Protein AF-A0A534THP2-F1 (afdb_monomer)

Solvent-accessible surface area (backbone atoms only — not comparable to full-atom values): 10476 Å² total; per-residue (Å²): 78,66,30,94,86,78,62,50,80,41,67,80,85,47,61,45,33,94,85,79,65,47,68,60,55,82,72,73,79,77,77,79,66,79,84,70,84,55,88,95,55,82,75,79,84,72,72,61,96,80,60,84,75,86,79,77,82,64,84,97,62,85,79,84,73,73,80,83,82,77,80,67,84,78,77,75,87,74,57,61,46,32,92,85,78,64,48,75,31,86,53,67,46,26,90,86,79,70,47,66,59,72,70,81,71,74,73,78,80,69,82,68,74,81,79,67,100,57,67,69,41,69,39,92,87,78,63,48,80,33,63,73,48,67,37,38,88,86,80,61,53,57,57,76,79,77,85,128

Structure (mmCIF, N/CA/C/O backbone):
data_AF-A0A534THP2-F1
#
_entry.id   AF-A0A534THP2-F1
#
loop_
_atom_site.group_PDB
_atom_site.id
_atom_site.type_symbol
_atom_site.label_atom_id
_atom_site.label_alt_id
_atom_site.label_comp_id
_atom_site.label_asym_id
_atom_site.label_entity_id
_atom_site.label_seq_id
_atom_site.pdbx_PDB_ins_code
_atom_site.Cartn_x
_atom_site.Cartn_y
_atom_site.Cartn_z
_atom_site.occupancy
_atom_site.B_iso_or_equiv
_atom_site.auth_seq_id
_atom_site.auth_comp_id
_atom_site.auth_asym_id
_atom_site.auth_atom_id
_atom_site.pdbx_PDB_model_num
ATOM 1 N N . MET A 1 1 ? 19.663 6.529 -25.091 1.00 88.56 1 MET A N 1
ATOM 2 C CA . MET A 1 1 ? 18.355 6.438 -24.398 1.00 88.56 1 MET A CA 1
ATOM 3 C C . MET A 1 1 ? 18.277 7.363 -23.183 1.00 88.56 1 MET A C 1
ATOM 5 O O . MET A 1 1 ? 19.291 7.623 -22.553 1.00 88.56 1 MET A O 1
ATOM 9 N N . HIS A 1 2 ? 17.088 7.862 -22.829 1.00 91.56 2 HIS A N 1
ATOM 10 C CA . HIS A 1 2 ? 16.902 8.703 -21.635 1.00 91.56 2 HIS A CA 1
ATOM 11 C C . HIS A 1 2 ? 16.507 7.857 -20.420 1.00 91.56 2 HIS A C 1
ATOM 13 O O . HIS A 1 2 ? 15.656 6.974 -20.529 1.00 91.56 2 HIS A O 1
ATOM 19 N N . CYS A 1 3 ? 17.110 8.133 -19.262 1.00 91.19 3 CYS A N 1
ATOM 20 C CA . CYS A 1 3 ? 16.757 7.466 -18.014 1.00 91.19 3 CYS A CA 1
ATOM 21 C C . CYS A 1 3 ? 15.338 7.867 -17.572 1.00 91.19 3 CYS A C 1
ATOM 23 O O . CYS A 1 3 ? 15.090 9.055 -17.383 1.00 91.19 3 CYS A O 1
ATOM 25 N N . PRO A 1 4 ? 14.417 6.924 -17.308 1.00 85.81 4 PRO A N 1
ATOM 26 C CA . PRO A 1 4 ? 13.060 7.256 -16.864 1.00 85.81 4 PRO A CA 1
ATOM 27 C C . PRO A 1 4 ? 12.990 7.764 -15.412 1.00 85.81 4 PRO A C 1
ATOM 29 O O . PRO A 1 4 ? 11.913 8.131 -14.952 1.00 85.81 4 PRO A O 1
ATOM 32 N N . ILE A 1 5 ? 14.108 7.742 -14.671 1.00 90.44 5 ILE A N 1
ATOM 33 C CA . ILE A 1 5 ? 14.174 8.174 -13.266 1.00 90.44 5 ILE A CA 1
ATOM 34 C C . ILE A 1 5 ? 14.692 9.610 -13.149 1.00 90.44 5 ILE A C 1
ATOM 36 O O . ILE A 1 5 ? 14.063 10.429 -12.489 1.00 90.44 5 ILE A O 1
ATOM 40 N N . CYS A 1 6 ? 15.845 9.908 -13.754 1.00 94.44 6 CYS A N 1
ATOM 41 C CA . CYS A 1 6 ? 16.519 11.207 -13.629 1.00 94.44 6 CYS A CA 1
ATOM 42 C C . CYS A 1 6 ? 16.727 11.933 -14.964 1.00 94.44 6 CYS A C 1
ATOM 44 O O . CYS A 1 6 ? 17.455 12.920 -15.008 1.00 94.44 6 CYS A O 1
ATOM 46 N N . GLU A 1 7 ? 16.141 11.421 -16.050 1.00 93.38 7 GLU A N 1
ATOM 47 C CA . GLU A 1 7 ? 16.135 12.020 -17.396 1.00 93.38 7 GLU A CA 1
ATOM 48 C C . GLU A 1 7 ? 17.508 12.189 -18.060 1.00 93.38 7 GLU A C 1
ATOM 50 O O . GLU A 1 7 ? 17.612 12.727 -19.156 1.00 93.38 7 GLU A O 1
ATOM 55 N N . THR A 1 8 ? 18.576 11.674 -17.455 1.00 95.94 8 THR A N 1
ATOM 56 C CA . THR A 1 8 ? 19.913 11.718 -18.047 1.00 95.94 8 THR A CA 1
ATOM 57 C C . THR A 1 8 ? 19.963 10.918 -19.349 1.00 95.94 8 THR A C 1
ATOM 59 O O . THR A 1 8 ? 19.455 9.794 -19.423 1.00 95.94 8 THR A O 1
ATOM 62 N N . GLU A 1 9 ? 20.614 11.473 -20.367 1.00 96.12 9 GLU A N 1
ATOM 63 C CA . GLU A 1 9 ? 20.911 10.771 -21.610 1.00 96.12 9 GLU A CA 1
ATOM 64 C C . GLU A 1 9 ? 22.055 9.771 -21.383 1.00 96.12 9 GLU A C 1
ATOM 66 O O . GLU A 1 9 ? 23.130 10.122 -20.901 1.00 96.12 9 GLU A O 1
ATOM 71 N N . ASN A 1 10 ? 21.798 8.501 -21.680 1.00 91.56 10 ASN A N 1
ATOM 72 C CA . ASN A 1 10 ? 22.738 7.397 -21.522 1.00 91.56 10 ASN A CA 1
ATOM 73 C C . ASN A 1 10 ? 22.923 6.674 -22.871 1.00 91.56 10 ASN A C 1
ATOM 75 O O . ASN A 1 10 ? 21.971 6.605 -23.655 1.00 91.56 10 ASN A O 1
ATOM 79 N N . PRO A 1 11 ? 24.111 6.108 -23.145 1.00 92.38 11 PRO A N 1
ATOM 80 C CA . PRO A 1 11 ? 24.320 5.119 -24.203 1.00 92.38 11 PRO A CA 1
ATOM 81 C C . PRO A 1 11 ? 23.273 3.994 -24.183 1.00 92.38 11 PRO A C 1
ATOM 83 O O . PRO A 1 11 ? 22.821 3.584 -23.115 1.00 92.38 11 PRO A O 1
ATOM 86 N N . ASP A 1 12 ? 22.876 3.499 -25.357 1.00 84.69 12 ASP A N 1
ATOM 87 C CA . ASP A 1 12 ? 21.808 2.490 -25.481 1.00 84.69 12 ASP A CA 1
ATOM 88 C C . ASP A 1 12 ? 22.218 1.088 -24.981 1.00 84.69 12 ASP A C 1
ATOM 90 O O . ASP A 1 12 ? 21.366 0.249 -24.687 1.00 84.69 12 ASP A O 1
ATOM 94 N N . ASP A 1 13 ? 23.521 0.835 -24.863 1.00 85.06 13 ASP A N 1
ATOM 95 C CA . ASP A 1 13 ? 24.130 -0.420 -24.418 1.00 85.06 13 ASP A CA 1
ATOM 96 C C . ASP A 1 13 ? 24.321 -0.515 -22.896 1.00 85.06 13 ASP A C 1
ATOM 98 O O . ASP A 1 13 ? 24.642 -1.589 -22.381 1.00 85.06 13 ASP A O 1
ATOM 102 N N . LEU A 1 14 ? 24.095 0.575 -22.157 1.00 84.25 14 LEU A N 1
ATOM 103 C CA . LEU A 1 14 ? 24.228 0.570 -20.704 1.00 84.25 14 LEU A CA 1
ATOM 104 C C . LEU A 1 14 ? 22.995 -0.056 -20.031 1.00 84.25 14 LEU A C 1
ATOM 106 O O . LEU A 1 14 ? 21.869 0.400 -20.249 1.00 84.25 14 LEU A O 1
ATOM 110 N N . PRO A 1 15 ? 23.178 -1.065 -19.156 1.00 88.25 15 PRO A N 1
ATOM 111 C CA . PRO A 1 15 ? 22.074 -1.649 -18.399 1.00 88.25 15 PRO A CA 1
ATOM 112 C C . PRO A 1 15 ? 21.550 -0.702 -17.307 1.00 88.25 15 PRO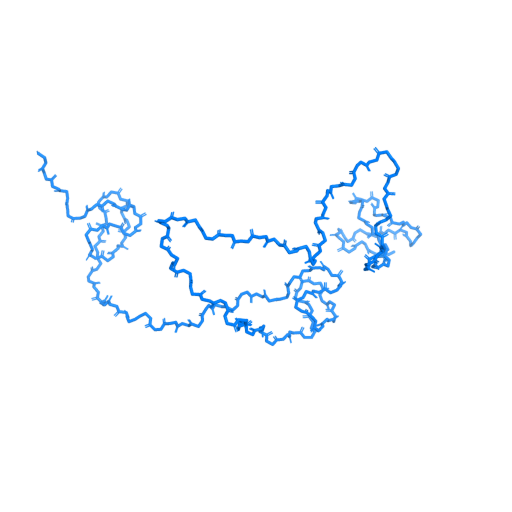 A C 1
ATOM 114 O O . PRO A 1 15 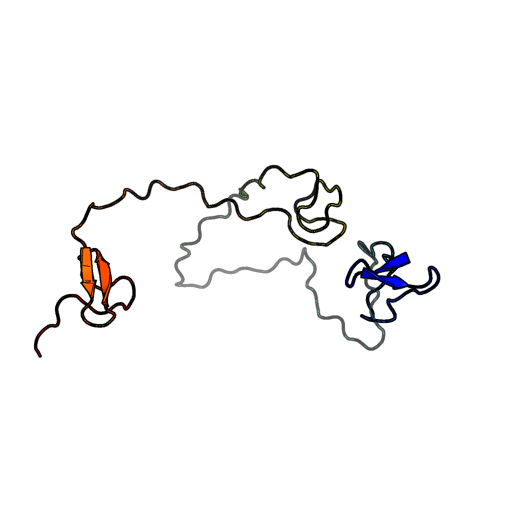? 20.382 -0.789 -16.924 1.00 88.25 15 PRO A O 1
ATOM 117 N N . GLU A 1 16 ? 22.388 0.223 -16.834 1.00 93.38 16 GLU A N 1
ATOM 118 C CA . GLU A 1 16 ? 22.128 1.112 -15.700 1.00 93.38 16 GLU A CA 1
ATOM 119 C C . GLU A 1 16 ? 22.526 2.556 -16.019 1.00 93.38 16 GLU A C 1
ATOM 121 O O . GLU A 1 16 ? 23.454 2.818 -16.785 1.00 93.38 16 GLU A O 1
ATOM 126 N N . CYS A 1 17 ? 21.828 3.512 -15.411 1.00 94.25 17 CYS A N 1
ATOM 127 C CA . CYS A 1 17 ? 22.111 4.926 -15.577 1.00 94.25 17 CYS A CA 1
ATOM 128 C C . CYS A 1 17 ? 23.420 5.305 -14.883 1.00 94.25 17 CYS A C 1
ATOM 130 O O . CYS A 1 17 ? 23.553 5.128 -13.673 1.00 94.25 17 CYS A O 1
ATOM 132 N N . ALA A 1 18 ? 24.331 5.944 -15.616 1.00 92.88 18 ALA A N 1
ATOM 133 C CA . ALA A 1 18 ? 25.619 6.386 -15.082 1.00 92.88 18 ALA A CA 1
ATOM 134 C C . ALA A 1 18 ? 25.500 7.446 -13.967 1.00 92.88 18 ALA A C 1
ATOM 136 O O . ALA A 1 18 ? 26.442 7.648 -13.205 1.00 92.88 18 ALA A O 1
ATOM 137 N N . THR A 1 19 ? 24.358 8.134 -13.867 1.00 94.88 19 THR A N 1
ATOM 138 C CA . THR A 1 19 ? 24.135 9.196 -12.878 1.00 94.88 19 THR A CA 1
ATOM 139 C C . THR A 1 19 ? 23.396 8.707 -11.638 1.00 94.88 19 THR A C 1
ATOM 141 O O . THR A 1 19 ? 23.835 8.991 -10.528 1.00 94.88 19 THR A O 1
ATOM 144 N N . CYS A 1 20 ? 22.281 7.988 -11.792 1.00 94.06 20 CYS A N 1
ATOM 145 C CA . CYS A 1 20 ? 21.451 7.584 -10.650 1.00 94.06 20 CYS A CA 1
ATOM 146 C C . CYS A 1 20 ? 21.485 6.079 -10.342 1.00 94.06 20 CYS A C 1
ATOM 148 O O . CYS A 1 20 ? 20.824 5.651 -9.400 1.00 94.06 20 CYS A O 1
ATOM 150 N N . GLY A 1 21 ? 22.182 5.268 -11.149 1.00 91.69 21 GLY A N 1
ATOM 151 C CA . GLY A 1 21 ? 22.234 3.807 -11.005 1.00 91.69 21 GLY A CA 1
ATOM 152 C C . GLY A 1 21 ? 20.925 3.079 -11.335 1.00 91.69 21 GLY A C 1
ATOM 153 O O . GLY A 1 21 ? 20.787 1.893 -11.065 1.00 91.69 21 GLY A O 1
ATOM 154 N N . GLY A 1 22 ? 19.926 3.773 -11.888 1.00 88.44 22 GLY A N 1
ATOM 155 C CA . GLY A 1 22 ? 18.640 3.170 -12.242 1.00 88.44 22 GLY A CA 1
ATOM 156 C C . GLY A 1 22 ? 18.744 2.288 -13.483 1.00 88.44 22 GLY A C 1
ATOM 157 O O . GLY A 1 22 ? 19.352 2.708 -14.464 1.00 88.44 22 GLY A O 1
ATOM 158 N N . MET A 1 23 ? 18.121 1.107 -13.480 1.00 88.75 23 MET A N 1
ATOM 159 C CA . MET A 1 23 ? 18.101 0.241 -14.665 1.00 88.75 23 MET A CA 1
ATOM 160 C C . MET A 1 23 ? 17.391 0.926 -15.839 1.00 88.75 23 MET A C 1
ATOM 162 O O . MET A 1 23 ? 16.255 1.385 -15.711 1.00 88.75 23 MET A O 1
ATOM 166 N N . LEU A 1 24 ? 18.078 1.004 -16.978 1.00 85.75 24 LEU A N 1
ATOM 167 C CA . LEU A 1 24 ? 17.596 1.663 -18.197 1.00 85.75 24 LEU A CA 1
ATOM 168 C C . LEU A 1 24 ? 16.763 0.716 -19.063 1.00 85.75 24 LEU A C 1
ATOM 170 O O . LEU A 1 24 ? 15.830 1.144 -19.742 1.00 85.75 24 LEU A O 1
ATOM 174 N N . HIS A 1 25 ? 17.062 -0.580 -18.976 1.00 76.31 25 HIS A N 1
ATOM 175 C CA . HIS A 1 25 ? 16.277 -1.645 -19.579 1.00 76.31 25 HIS A CA 1
ATOM 176 C C . HIS A 1 25 ? 15.397 -2.271 -18.505 1.00 76.31 25 HIS A C 1
ATOM 178 O O . HIS A 1 25 ? 15.892 -2.778 -17.496 1.00 76.31 25 HIS A O 1
ATOM 184 N N . ALA A 1 26 ? 14.080 -2.238 -18.712 1.00 60.22 26 ALA A N 1
ATOM 185 C CA . ALA A 1 26 ? 13.160 -3.008 -17.893 1.00 60.22 26 ALA A CA 1
ATOM 186 C C . ALA A 1 26 ? 13.514 -4.488 -18.077 1.00 60.22 26 ALA A C 1
ATOM 188 O O . ALA A 1 26 ? 13.168 -5.092 -19.093 1.00 60.22 26 ALA A O 1
ATOM 189 N N . ALA A 1 27 ? 14.240 -5.064 -17.116 1.00 53.62 27 ALA A N 1
ATOM 190 C CA . ALA A 1 27 ? 14.377 -6.504 -17.021 1.00 53.62 27 ALA A CA 1
ATOM 191 C C . ALA A 1 27 ? 12.956 -7.066 -17.053 1.00 53.62 27 ALA A C 1
ATOM 193 O O . ALA A 1 27 ? 12.143 -6.730 -16.188 1.00 53.62 27 ALA A O 1
ATOM 194 N N . ALA A 1 28 ? 12.657 -7.823 -18.112 1.00 49.28 28 ALA A N 1
ATOM 195 C CA . ALA A 1 28 ? 11.366 -8.445 -18.336 1.00 49.28 28 ALA A CA 1
ATOM 196 C C . ALA A 1 28 ? 10.821 -8.965 -17.005 1.00 49.28 28 ALA A C 1
ATOM 198 O O . ALA A 1 28 ? 11.523 -9.680 -16.284 1.00 49.28 28 ALA A O 1
ATOM 199 N N . SER A 1 29 ? 9.606 -8.528 -16.671 1.00 45.81 29 SER A N 1
ATOM 200 C CA . SER A 1 29 ? 8.911 -8.837 -15.430 1.00 45.81 29 SER A CA 1
ATOM 201 C C . SER A 1 29 ? 9.179 -10.276 -14.999 1.00 45.81 29 SER A C 1
ATOM 203 O O . SER A 1 29 ? 8.692 -11.219 -15.620 1.00 45.81 29 SER A O 1
ATOM 205 N N . ARG A 1 30 ? 9.912 -10.457 -13.895 1.00 50.94 30 ARG A N 1
ATOM 206 C CA . ARG A 1 30 ? 9.930 -11.722 -13.151 1.00 50.94 30 ARG A CA 1
ATOM 207 C C . ARG A 1 30 ? 8.601 -11.879 -12.413 1.00 50.94 30 ARG A C 1
ATOM 209 O O . ARG A 1 30 ? 8.550 -11.921 -11.189 1.00 50.94 30 ARG A O 1
ATOM 216 N N . ALA A 1 31 ? 7.503 -11.934 -13.158 1.00 44.09 31 ALA A N 1
ATOM 217 C CA . ALA A 1 31 ? 6.248 -12.428 -12.631 1.00 44.09 31 ALA A CA 1
ATOM 218 C C . ALA A 1 31 ? 6.393 -13.948 -12.479 1.00 44.09 31 ALA A C 1
ATOM 220 O O . ALA A 1 31 ? 6.488 -14.673 -13.465 1.00 44.09 31 ALA A O 1
ATOM 221 N N . GLY A 1 32 ? 6.465 -14.415 -11.232 1.00 52.91 32 GLY A N 1
ATOM 222 C CA . GLY A 1 32 ? 6.315 -15.832 -10.903 1.00 52.91 32 GLY A CA 1
ATOM 223 C C . GLY A 1 32 ? 7.518 -16.728 -11.185 1.00 52.91 32 GLY A C 1
ATOM 224 O O . GLY A 1 32 ? 7.326 -17.926 -11.373 1.00 52.91 32 GLY A O 1
ATOM 225 N N . GLN A 1 33 ? 8.750 -16.205 -11.199 1.00 53.38 33 GLN A N 1
ATOM 226 C CA . GLN A 1 33 ? 9.899 -17.107 -11.240 1.00 53.38 33 GLN A CA 1
ATOM 227 C C . GLN A 1 33 ? 9.895 -17.945 -9.946 1.00 53.38 33 GLN A C 1
ATOM 229 O O . GLN A 1 33 ? 9.909 -17.350 -8.863 1.00 53.38 33 GLN A O 1
ATOM 234 N N . PRO A 1 34 ? 9.819 -19.288 -10.025 1.00 56.31 34 PRO A N 1
ATOM 235 C CA . PRO A 1 34 ? 9.796 -20.126 -8.837 1.00 56.31 34 PRO A CA 1
ATOM 236 C C . PRO A 1 34 ? 11.058 -19.834 -8.029 1.00 56.31 34 PRO A C 1
ATOM 238 O O . PRO A 1 34 ? 12.172 -19.923 -8.550 1.00 56.31 34 PRO A O 1
ATOM 241 N N . VAL A 1 35 ? 10.873 -19.417 -6.776 1.00 67.56 35 VAL A N 1
ATOM 242 C CA . VAL A 1 35 ? 11.982 -19.169 -5.856 1.00 67.56 35 VAL A CA 1
ATOM 243 C C . VAL A 1 35 ? 12.599 -20.527 -5.556 1.00 67.56 35 VAL A C 1
ATOM 245 O O . VAL A 1 35 ? 12.034 -21.330 -4.817 1.00 67.56 35 VAL A O 1
ATOM 248 N N . THR A 1 36 ? 13.727 -20.819 -6.191 1.00 71.38 36 THR A N 1
ATOM 249 C CA . THR A 1 36 ? 14.492 -22.026 -5.897 1.00 71.38 36 THR A CA 1
ATOM 250 C C . THR A 1 36 ? 15.125 -21.869 -4.517 1.00 71.38 36 THR A C 1
ATOM 252 O O . THR A 1 36 ? 15.719 -20.816 -4.261 1.00 71.38 36 THR A O 1
ATOM 255 N N . PRO A 1 37 ? 15.028 -22.876 -3.633 1.00 73.69 37 PRO A N 1
ATOM 256 C CA . PRO A 1 37 ? 15.721 -22.853 -2.351 1.00 73.69 37 PRO A CA 1
ATOM 257 C C . PRO A 1 37 ? 17.215 -22.571 -2.544 1.00 73.69 37 PRO A C 1
ATOM 259 O O . PRO A 1 37 ? 17.845 -23.136 -3.438 1.00 73.69 37 PRO A O 1
ATOM 262 N N . ILE A 1 38 ? 17.767 -21.677 -1.725 1.00 79.56 38 ILE A N 1
ATOM 263 C CA . ILE A 1 38 ? 19.199 -21.367 -1.726 1.00 79.56 38 ILE A CA 1
ATOM 264 C C . ILE A 1 38 ? 19.892 -22.395 -0.831 1.00 79.56 38 ILE A C 1
ATOM 266 O O . ILE A 1 38 ? 19.500 -22.582 0.320 1.00 79.56 38 ILE A O 1
ATOM 270 N N . GLU A 1 39 ? 20.920 -23.062 -1.350 1.00 81.00 39 GLU A N 1
ATOM 271 C CA . GLU A 1 39 ? 21.685 -24.045 -0.583 1.00 81.00 39 GLU A CA 1
ATOM 272 C C . GLU A 1 39 ? 22.379 -23.386 0.622 1.00 81.00 39 GLU A C 1
ATOM 274 O O . GLU A 1 39 ? 23.028 -22.349 0.494 1.00 81.00 39 GLU A O 1
ATOM 279 N N . GLY A 1 40 ? 22.203 -23.972 1.811 1.00 82.06 40 GLY A N 1
ATOM 280 C CA . GLY A 1 40 ? 22.718 -23.436 3.076 1.00 82.06 40 GLY A CA 1
ATOM 281 C C . GLY A 1 40 ? 21.827 -22.390 3.757 1.00 82.06 40 GLY A C 1
ATOM 282 O O . GLY A 1 40 ? 22.136 -21.993 4.878 1.00 82.06 40 GLY A O 1
ATOM 283 N N . LEU A 1 41 ? 20.719 -21.975 3.130 1.00 81.31 41 LEU 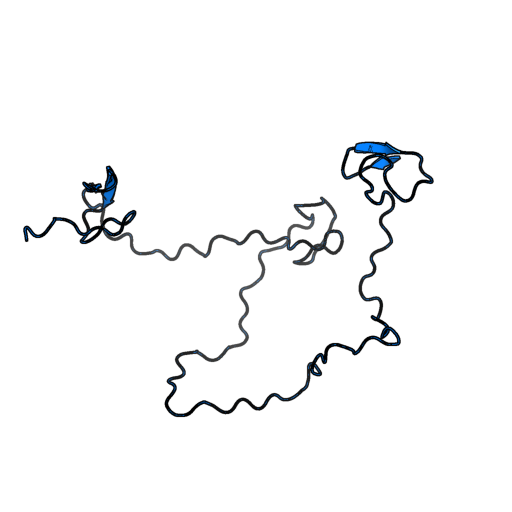A N 1
ATOM 284 C CA . LEU A 1 41 ? 19.722 -21.107 3.753 1.00 81.31 41 LEU A CA 1
ATOM 285 C C . LEU A 1 41 ? 18.519 -21.942 4.198 1.00 81.31 41 LEU A C 1
ATOM 287 O O . LEU A 1 41 ? 17.866 -22.596 3.382 1.00 81.31 41 LEU A O 1
ATOM 291 N N . GLU A 1 42 ? 18.214 -21.925 5.493 1.00 74.50 42 GLU A N 1
ATOM 292 C CA . GLU A 1 42 ? 16.997 -22.553 5.997 1.00 74.50 42 GLU A CA 1
ATOM 293 C C . GLU A 1 42 ? 15.766 -21.815 5.436 1.00 74.50 42 GLU A C 1
ATOM 295 O O . GLU A 1 42 ? 15.661 -20.590 5.563 1.00 74.50 42 GLU A O 1
ATOM 300 N N . PRO A 1 43 ? 14.833 -22.513 4.766 1.00 69.56 43 PRO A N 1
ATOM 301 C CA . PRO A 1 43 ? 13.610 -21.879 4.310 1.00 69.56 43 PRO A CA 1
ATOM 302 C C . PRO A 1 43 ? 12.814 -21.434 5.537 1.00 69.5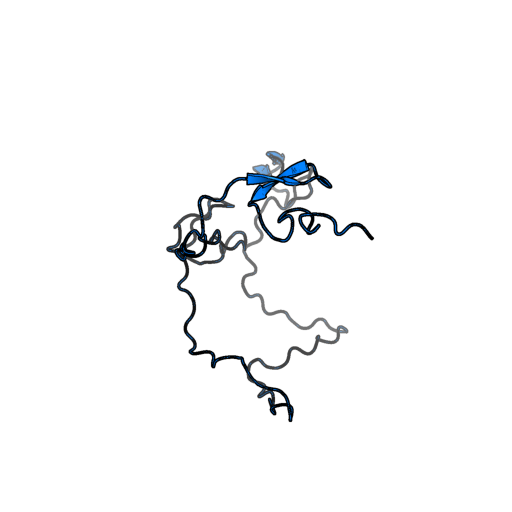6 43 PRO A C 1
ATOM 304 O O . PRO A 1 43 ? 12.523 -22.241 6.421 1.00 69.56 43 PRO A O 1
ATOM 307 N N . THR A 1 44 ? 12.428 -20.156 5.591 1.00 70.44 44 THR A N 1
ATOM 308 C CA . THR A 1 44 ? 11.425 -19.708 6.561 1.00 70.44 44 THR A CA 1
ATOM 309 C C . THR A 1 44 ? 10.196 -20.582 6.349 1.00 70.44 44 THR A C 1
ATOM 311 O O . THR A 1 44 ? 9.677 -20.629 5.233 1.00 70.44 44 THR A O 1
ATOM 314 N N . ALA A 1 45 ? 9.784 -21.328 7.375 1.00 63.66 45 ALA A N 1
ATOM 315 C CA . ALA A 1 45 ? 8.690 -22.283 7.272 1.00 63.66 45 ALA A CA 1
ATOM 316 C C . ALA A 1 45 ? 7.383 -21.543 6.947 1.00 63.66 45 ALA A C 1
ATOM 318 O O . ALA A 1 45 ? 6.651 -21.108 7.833 1.00 63.66 45 ALA A O 1
ATOM 319 N N . LEU A 1 46 ? 7.103 -21.366 5.659 1.00 64.06 46 LEU A N 1
ATOM 320 C CA . LEU A 1 46 ? 5.781 -21.011 5.184 1.00 64.06 46 LEU A CA 1
ATOM 321 C C . LEU A 1 46 ? 4.928 -22.256 5.388 1.00 64.06 46 LEU A C 1
ATOM 323 O O . LEU A 1 46 ? 5.185 -23.299 4.784 1.00 64.06 46 LEU A O 1
ATOM 327 N N . ALA A 1 47 ? 3.949 -22.158 6.284 1.00 69.50 47 ALA A N 1
ATOM 328 C CA . ALA A 1 47 ? 2.944 -23.196 6.404 1.00 69.50 47 ALA A CA 1
ATOM 329 C C . ALA A 1 47 ? 2.288 -23.417 5.024 1.00 69.50 47 ALA A C 1
ATOM 331 O O . ALA A 1 47 ? 2.065 -22.439 4.298 1.00 69.50 47 ALA A O 1
ATOM 332 N N . PRO A 1 48 ? 1.978 -24.672 4.652 1.00 71.81 48 PRO A N 1
ATOM 333 C CA . PRO A 1 48 ? 1.147 -24.953 3.489 1.00 71.81 48 PRO A CA 1
ATOM 334 C C . PRO A 1 48 ? -0.130 -24.113 3.553 1.00 71.81 48 PRO A C 1
ATOM 336 O O . PRO A 1 48 ? -0.718 -23.963 4.625 1.00 71.81 48 PRO A O 1
ATOM 339 N N . ALA A 1 49 ? -0.565 -23.562 2.420 1.00 67.81 49 ALA A N 1
ATOM 340 C CA . ALA A 1 49 ? -1.770 -22.730 2.372 1.00 67.81 49 ALA A CA 1
ATOM 341 C C . ALA A 1 49 ? -3.036 -23.497 2.808 1.00 67.81 49 ALA A C 1
ATOM 343 O O . ALA A 1 49 ? -4.012 -22.894 3.243 1.00 67.81 49 ALA A O 1
ATOM 344 N N . ASP A 1 50 ? -3.003 -24.822 2.692 1.00 73.94 50 ASP A N 1
ATOM 345 C CA . ASP A 1 50 ? -4.041 -25.783 3.048 1.00 73.94 50 ASP A CA 1
ATOM 346 C C . ASP A 1 50 ? -3.829 -26.435 4.425 1.00 73.94 50 ASP A C 1
ATOM 348 O O . ASP A 1 50 ? -4.571 -27.346 4.797 1.00 73.94 50 ASP A O 1
ATOM 352 N N . LEU A 1 51 ? -2.843 -25.981 5.208 1.00 78.50 51 LEU A N 1
ATOM 353 C CA . LEU A 1 51 ? -2.651 -26.485 6.562 1.00 78.50 51 LEU A CA 1
ATOM 354 C C . LEU A 1 51 ? -3.867 -26.116 7.419 1.00 78.50 51 LEU A C 1
ATOM 356 O O . LEU A 1 51 ? -4.097 -24.948 7.733 1.00 78.50 51 LEU A O 1
ATOM 360 N N . ALA A 1 52 ? -4.631 -27.129 7.823 1.00 73.69 52 ALA A N 1
ATOM 361 C CA . ALA A 1 52 ? -5.748 -26.958 8.737 1.00 73.69 52 ALA A CA 1
ATOM 362 C C . ALA A 1 52 ? -5.229 -26.486 10.105 1.00 73.69 52 ALA A C 1
ATOM 364 O O . ALA A 1 52 ? -4.681 -27.263 10.888 1.00 73.69 52 ALA A O 1
ATOM 365 N N . VAL A 1 53 ? -5.392 -25.193 10.385 1.00 79.50 53 VAL A N 1
ATOM 366 C CA . VAL A 1 53 ? -5.107 -24.614 11.698 1.00 79.50 53 VAL A CA 1
ATOM 367 C C . VAL A 1 53 ? -6.295 -24.909 12.603 1.00 79.50 53 VAL A C 1
ATOM 369 O O . VAL A 1 53 ? -7.409 -24.464 12.332 1.00 79.50 53 VAL A O 1
ATOM 372 N N . GLN A 1 54 ? -6.064 -25.661 13.679 1.00 76.06 54 GLN A N 1
ATOM 373 C CA . GLN A 1 54 ? -7.091 -25.866 14.694 1.00 76.06 54 GLN A CA 1
ATOM 374 C C . GLN A 1 54 ? -7.343 -24.550 15.432 1.00 76.06 54 GLN A C 1
ATOM 376 O O . GLN A 1 54 ? -6.471 -24.041 16.135 1.00 76.06 54 GLN A O 1
ATOM 381 N N . THR A 1 55 ? -8.535 -23.993 15.254 1.00 76.00 55 THR A N 1
ATOM 382 C CA . THR A 1 55 ? -9.006 -22.806 15.967 1.00 76.00 55 THR A CA 1
ATOM 383 C C . THR A 1 55 ? -10.006 -23.241 17.028 1.00 76.00 55 THR A C 1
ATOM 385 O O . THR A 1 55 ? -11.207 -23.296 16.764 1.00 76.00 55 THR A O 1
ATOM 388 N N . GLU A 1 56 ? -9.519 -23.585 18.219 1.00 81.56 56 GLU A N 1
ATOM 389 C CA . GLU A 1 56 ? -10.395 -23.763 19.379 1.00 81.56 56 GLU A CA 1
ATOM 390 C C . GLU A 1 56 ? -10.744 -22.389 19.979 1.00 81.56 56 GLU A C 1
ATOM 392 O O . GLU A 1 56 ? -9.862 -21.531 20.104 1.00 81.56 56 GLU A O 1
ATOM 397 N N . PRO A 1 57 ? -12.018 -22.139 20.330 1.00 76.75 57 PRO A N 1
ATOM 398 C CA . PRO A 1 57 ? -12.408 -20.908 21.001 1.00 76.75 57 PRO A CA 1
ATOM 399 C C . PRO A 1 57 ? -11.815 -20.871 22.411 1.00 76.75 57 PRO A C 1
ATOM 401 O O . PRO A 1 57 ? -11.795 -21.873 23.127 1.00 76.75 57 PRO A O 1
ATOM 404 N N . ILE A 1 58 ? -11.342 -19.696 22.819 1.00 80.44 58 ILE A N 1
ATOM 405 C CA . ILE A 1 58 ? -10.816 -19.492 24.168 1.00 80.44 58 ILE A CA 1
ATOM 406 C C . ILE A 1 58 ? -12.013 -19.428 25.130 1.00 80.44 58 ILE A C 1
ATOM 408 O O . ILE A 1 58 ? -12.919 -18.622 24.895 1.00 80.44 58 ILE A O 1
ATOM 412 N N . PRO A 1 59 ? -12.047 -20.243 26.201 1.00 85.19 59 PRO A N 1
ATOM 413 C CA . PRO A 1 59 ? -13.125 -20.182 27.180 1.00 85.19 59 PRO A CA 1
ATOM 414 C C . PRO A 1 59 ? -13.196 -18.794 27.835 1.00 85.19 59 PRO A C 1
ATOM 416 O O . PRO A 1 59 ? -12.180 -18.125 28.007 1.00 85.19 59 PRO A O 1
ATOM 419 N N . ASP A 1 60 ? -14.414 -18.367 28.173 1.00 80.56 60 ASP A N 1
ATOM 420 C CA . ASP A 1 60 ? -14.737 -17.071 28.794 1.00 80.56 60 ASP A CA 1
ATOM 421 C C . ASP A 1 60 ? -14.473 -15.816 27.937 1.00 80.56 60 ASP A C 1
ATOM 423 O O . ASP A 1 60 ? -14.626 -14.693 28.421 1.00 80.56 60 ASP A O 1
ATOM 427 N N . MET A 1 61 ? -14.137 -15.971 26.651 1.00 81.62 61 MET A N 1
ATOM 428 C CA . MET A 1 61 ? -14.033 -14.849 25.717 1.00 81.62 61 MET A CA 1
ATOM 429 C C . MET A 1 61 ? -15.338 -14.677 24.931 1.00 81.62 61 MET A C 1
ATOM 431 O O . MET A 1 61 ? -15.774 -15.573 24.213 1.00 81.62 61 MET A O 1
ATOM 435 N N . GLU A 1 62 ? -15.970 -13.508 25.039 1.00 78.62 62 GLU A N 1
ATOM 436 C CA . GLU A 1 62 ? -17.139 -13.181 24.220 1.00 78.62 62 GLU A CA 1
ATOM 437 C C . GLU A 1 62 ? -16.707 -12.902 22.771 1.00 78.62 62 GLU A C 1
ATOM 439 O O . GLU A 1 62 ? -15.937 -11.980 22.488 1.00 78.62 62 GLU A O 1
ATOM 444 N N . HIS A 1 63 ? -17.217 -13.693 21.828 1.00 74.50 63 HIS A N 1
ATOM 445 C CA . HIS A 1 63 ? -16.952 -13.521 20.404 1.00 74.50 63 HIS A CA 1
ATOM 446 C C . HIS A 1 63 ? -17.961 -12.538 19.798 1.00 74.50 63 HIS A C 1
ATOM 448 O O . HIS A 1 63 ? -19.005 -12.926 19.288 1.00 74.50 63 HIS A O 1
ATOM 454 N N . THR A 1 64 ? -17.635 -11.247 19.818 1.00 78.31 64 THR A N 1
ATOM 455 C CA . THR A 1 64 ? -18.448 -10.192 19.173 1.00 78.31 64 THR A CA 1
ATOM 456 C C . THR A 1 64 ? -18.205 -10.073 17.665 1.00 78.31 64 THR A C 1
ATOM 458 O O . THR A 1 64 ? -18.822 -9.253 16.982 1.00 78.31 64 THR A O 1
ATOM 461 N N . ARG A 1 65 ? -17.290 -10.881 17.119 1.00 75.25 65 ARG A N 1
ATOM 462 C CA . ARG A 1 65 ? -16.986 -10.906 15.690 1.00 75.25 65 ARG A CA 1
ATOM 463 C C . ARG A 1 65 ? -18.103 -11.637 14.951 1.00 75.25 65 ARG A C 1
ATOM 465 O O . ARG A 1 65 ? -18.282 -12.832 15.141 1.00 75.25 65 ARG A O 1
ATOM 472 N N . LEU A 1 66 ? -18.814 -10.908 14.096 1.00 75.62 66 LEU A N 1
ATOM 473 C CA . LEU A 1 66 ? -19.772 -11.483 13.155 1.00 75.62 66 LEU A CA 1
ATOM 474 C C . LEU A 1 66 ? -19.058 -12.430 12.182 1.00 75.62 66 LEU A C 1
ATOM 476 O O . LEU A 1 66 ? -17.907 -12.175 11.803 1.00 75.62 66 LEU A O 1
ATOM 480 N N . ASP A 1 67 ? -19.756 -13.490 11.776 1.00 77.25 67 ASP A N 1
ATOM 481 C CA . ASP A 1 67 ? -19.279 -14.412 10.750 1.00 77.25 67 ASP A CA 1
ATOM 482 C C . ASP A 1 67 ? -18.905 -13.648 9.475 1.00 77.25 67 ASP A C 1
ATOM 484 O O . ASP A 1 67 ? -19.595 -12.722 9.041 1.00 77.25 67 ASP A O 1
ATOM 488 N N . ASP A 1 68 ? -17.778 -14.025 8.871 1.00 76.81 68 ASP A N 1
ATOM 489 C CA . ASP A 1 68 ? -17.390 -13.483 7.576 1.00 76.81 68 ASP A CA 1
ATOM 490 C C . ASP A 1 68 ? -18.283 -14.120 6.508 1.00 76.81 68 ASP A C 1
ATOM 492 O O . ASP A 1 68 ? -18.043 -15.243 6.070 1.00 76.81 68 ASP A O 1
ATOM 496 N N . PHE A 1 69 ? -19.315 -13.398 6.071 1.00 77.19 69 PHE A N 1
ATOM 497 C CA . PHE A 1 69 ? -20.228 -13.847 5.013 1.00 77.19 69 PHE A CA 1
ATOM 498 C C . PHE A 1 69 ? -19.563 -13.937 3.627 1.00 77.19 69 PHE A C 1
ATOM 500 O O . PHE A 1 69 ? -20.242 -14.150 2.625 1.00 77.19 69 PHE A O 1
ATOM 507 N N . GLY A 1 70 ? -18.243 -13.741 3.535 1.00 77.56 70 GLY A N 1
ATOM 508 C CA . GLY A 1 70 ? -17.487 -13.795 2.285 1.00 77.56 70 GLY A CA 1
ATOM 509 C C . GLY A 1 70 ? -17.769 -12.614 1.359 1.00 77.56 70 GLY A C 1
ATOM 510 O O . GLY A 1 70 ? -17.173 -12.512 0.287 1.00 77.56 70 GLY A O 1
ATOM 511 N N . GLU A 1 71 ? -18.639 -11.694 1.772 1.00 81.31 71 GLU A N 1
ATOM 512 C CA . GLU A 1 71 ? -18.973 -10.504 1.017 1.00 81.31 71 GLU A CA 1
ATOM 513 C C . GLU A 1 71 ? -17.786 -9.540 1.082 1.00 81.31 71 GLU A C 1
ATOM 515 O O . GLU A 1 71 ? -17.341 -9.092 2.144 1.00 81.31 71 GLU A O 1
ATOM 520 N N . ARG A 1 72 ? -17.190 -9.280 -0.079 1.00 76.25 72 ARG A N 1
ATOM 521 C CA . ARG A 1 72 ? -16.075 -8.347 -0.216 1.00 76.25 72 ARG A CA 1
ATOM 522 C C . ARG A 1 72 ? -16.602 -7.071 -0.841 1.00 76.25 72 ARG A C 1
ATOM 524 O O . ARG A 1 72 ? -17.328 -7.123 -1.831 1.00 76.25 72 ARG A O 1
ATOM 531 N N . THR A 1 73 ? -16.205 -5.927 -0.286 1.00 71.44 73 THR A N 1
ATOM 532 C CA . THR A 1 73 ? -16.492 -4.623 -0.887 1.00 71.44 73 THR A CA 1
ATOM 533 C C . THR A 1 73 ? -16.032 -4.645 -2.346 1.00 71.44 73 THR A C 1
ATOM 535 O O . THR A 1 73 ? -14.849 -4.918 -2.588 1.00 71.44 73 THR A O 1
ATOM 538 N N . PRO A 1 74 ? -16.925 -4.385 -3.318 1.00 67.69 74 PRO A N 1
ATOM 539 C CA . PRO A 1 74 ? -16.549 -4.415 -4.719 1.00 67.69 74 PRO A CA 1
ATOM 540 C C . PRO A 1 74 ? -15.443 -3.393 -4.972 1.00 67.69 74 PRO A C 1
ATOM 542 O O . PRO A 1 74 ? -15.459 -2.275 -4.445 1.00 67.69 74 PRO A O 1
ATOM 545 N N . ALA A 1 75 ? -14.460 -3.793 -5.774 1.00 64.62 75 ALA A N 1
ATOM 546 C CA . ALA A 1 75 ? -13.438 -2.873 -6.231 1.00 64.62 75 ALA A CA 1
ATOM 547 C C . ALA A 1 75 ? -14.087 -1.739 -7.048 1.00 64.62 75 ALA A C 1
ATOM 549 O O . ALA A 1 75 ? -15.019 -1.999 -7.814 1.00 64.62 75 ALA A O 1
ATOM 550 N N . PRO A 1 76 ? -13.602 -0.491 -6.920 1.00 65.31 76 PRO A N 1
ATOM 551 C CA . PRO A 1 76 ? -14.008 0.583 -7.814 1.00 65.31 76 PRO A CA 1
ATOM 552 C C . PRO A 1 76 ? -13.760 0.191 -9.278 1.00 65.31 76 PRO A C 1
ATOM 554 O O . PRO A 1 76 ? -12.792 -0.529 -9.545 1.00 65.31 76 PRO A O 1
ATOM 557 N N . PRO A 1 77 ? -14.578 0.684 -10.225 1.00 66.44 77 PRO A N 1
ATOM 558 C CA . PRO A 1 77 ? -14.351 0.444 -11.642 1.00 66.44 77 PRO A CA 1
ATOM 559 C C . PRO A 1 77 ? -12.948 0.915 -12.027 1.00 66.44 77 PRO A C 1
ATOM 561 O O . PRO A 1 77 ? -12.519 2.021 -11.686 1.00 66.44 77 PRO A O 1
ATOM 564 N N . GLU A 1 78 ? -12.218 0.037 -12.700 1.00 65.62 78 GLU A N 1
ATOM 565 C CA . GLU A 1 78 ? -10.817 0.262 -13.009 1.00 65.62 78 GLU A CA 1
ATOM 566 C C . GLU A 1 78 ? -10.643 1.304 -14.112 1.00 65.62 78 GLU A C 1
ATOM 568 O O . GLU A 1 78 ? -11.351 1.301 -15.120 1.00 65.62 78 GLU A O 1
ATOM 573 N N . THR A 1 79 ? -9.649 2.177 -13.961 1.00 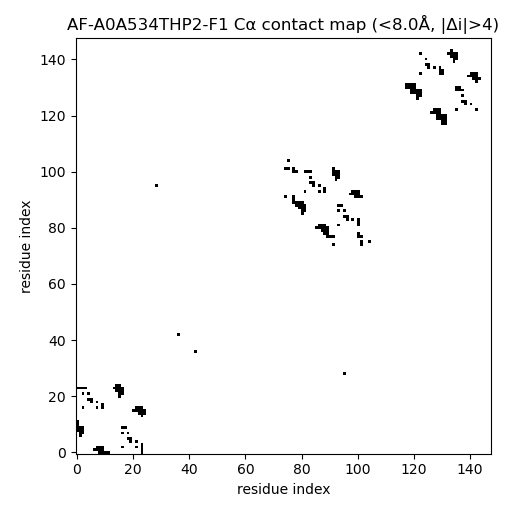69.06 79 THR A N 1
ATOM 574 C CA . THR A 1 79 ? -9.155 2.958 -15.092 1.00 69.06 79 THR A CA 1
ATOM 575 C C . THR A 1 79 ? -8.281 2.048 -15.950 1.00 69.06 79 THR A C 1
ATOM 577 O O . THR A 1 79 ? -7.354 1.419 -15.438 1.00 69.06 79 THR A O 1
ATOM 580 N N . ALA A 1 80 ? -8.537 2.009 -17.263 1.00 81.25 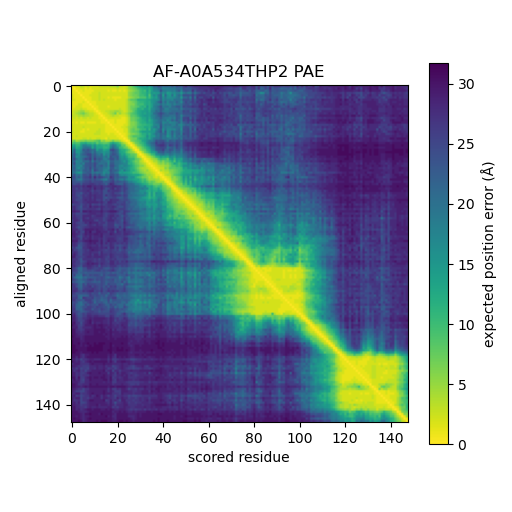80 ALA A N 1
ATOM 581 C CA . ALA A 1 80 ? -7.747 1.219 -18.217 1.00 81.25 80 ALA A CA 1
ATOM 582 C C . ALA A 1 80 ? -6.252 1.597 -18.224 1.00 81.25 80 ALA A C 1
ATOM 584 O O . ALA A 1 80 ? -5.415 0.829 -18.689 1.00 81.25 80 ALA A O 1
ATOM 585 N N . THR A 1 81 ? -5.919 2.766 -17.673 1.00 87.69 81 THR A N 1
ATOM 586 C CA . THR A 1 81 ? -4.565 3.304 -17.559 1.00 87.69 81 THR A CA 1
ATOM 587 C C . THR A 1 81 ? -4.177 3.447 -16.088 1.00 87.69 81 THR A C 1
ATOM 589 O O . THR A 1 81 ? -4.953 3.960 -15.277 1.00 87.69 81 THR A O 1
ATOM 592 N N . CYS A 1 82 ? -2.967 3.013 -15.726 1.00 86.56 82 CYS A N 1
ATOM 593 C CA . CYS A 1 82 ? -2.422 3.182 -14.382 1.00 86.56 82 CYS A CA 1
ATOM 594 C C . CYS A 1 82 ? -2.139 4.670 -14.098 1.00 86.56 82 CYS A C 1
ATOM 596 O O . CYS A 1 82 ? -1.364 5.281 -14.836 1.00 86.56 82 CYS A O 1
ATOM 598 N N . PRO A 1 83 ? -2.667 5.257 -13.008 1.00 83.44 83 PRO A N 1
ATOM 599 C CA . PRO A 1 83 ? -2.461 6.675 -12.695 1.00 83.44 83 PRO A CA 1
ATOM 600 C C . PRO A 1 83 ? -1.032 7.006 -12.240 1.00 83.44 83 PRO A C 1
ATOM 602 O O . PRO A 1 83 ? -0.705 8.176 -12.072 1.00 83.44 83 PRO A O 1
ATOM 605 N N . TRP A 1 84 ? -0.201 5.991 -11.987 1.00 86.00 84 TRP A N 1
ATOM 606 C CA . TRP A 1 84 ? 1.163 6.166 -11.488 1.00 86.00 84 TRP A CA 1
ATOM 607 C C . TRP A 1 84 ? 2.215 6.115 -12.593 1.00 86.00 84 TRP A C 1
ATOM 609 O O . TRP A 1 84 ? 3.095 6.962 -12.622 1.00 86.00 84 TRP A O 1
ATOM 619 N N . CYS A 1 85 ? 2.143 5.117 -13.477 1.00 90.88 85 CYS A N 1
ATOM 620 C CA . CYS A 1 85 ? 3.141 4.906 -14.532 1.00 90.88 85 CYS A CA 1
ATOM 621 C C . CYS A 1 85 ? 2.596 5.104 -15.952 1.00 90.88 85 CYS A C 1
ATOM 623 O O . CYS A 1 85 ? 3.361 5.022 -16.903 1.00 90.88 85 CYS A O 1
ATOM 625 N N . GLY A 1 86 ? 1.288 5.327 -16.124 1.00 87.38 86 GLY A N 1
ATOM 626 C CA . GLY A 1 86 ? 0.679 5.525 -17.443 1.00 87.38 86 GLY A CA 1
ATOM 627 C C . GLY A 1 86 ? 0.492 4.250 -18.273 1.00 87.38 86 GLY A C 1
ATOM 628 O O . GLY A 1 86 ? -0.123 4.307 -19.333 1.00 87.38 86 GLY A O 1
ATOM 629 N N . THR A 1 87 ? 0.963 3.091 -17.809 1.00 90.75 87 THR A N 1
ATOM 630 C CA . THR A 1 87 ? 0.795 1.822 -18.530 1.00 90.75 87 THR A CA 1
ATOM 631 C C . THR A 1 87 ? -0.664 1.368 -18.522 1.00 90.75 87 THR A C 1
ATOM 633 O O . THR A 1 87 ? -1.349 1.460 -17.496 1.00 90.75 87 THR A O 1
ATOM 636 N N . ALA A 1 88 ? -1.130 0.834 -19.654 1.00 89.56 88 ALA A N 1
ATOM 637 C CA . ALA A 1 88 ? -2.423 0.169 -19.730 1.00 89.56 88 ALA A CA 1
ATOM 638 C C . ALA A 1 88 ? -2.445 -1.042 -18.788 1.00 89.56 88 ALA A C 1
ATOM 640 O O . ALA A 1 88 ? -1.549 -1.882 -18.806 1.00 89.56 88 ALA A O 1
ATOM 641 N N . SER A 1 89 ? -3.452 -1.124 -17.932 1.00 84.81 89 SER A N 1
ATOM 642 C CA . SER A 1 89 ? -3.650 -2.267 -17.050 1.00 84.81 89 SER A CA 1
ATOM 643 C C . SER A 1 89 ? -5.124 -2.329 -16.674 1.00 84.81 89 SER A C 1
ATOM 645 O O . SER A 1 89 ? -5.758 -1.295 -16.462 1.00 84.81 89 SER A O 1
ATOM 647 N N . LEU A 1 90 ? -5.649 -3.543 -16.525 1.00 80.25 90 LEU A N 1
ATOM 648 C CA . LEU A 1 90 ? -7.052 -3.812 -16.184 1.00 80.25 90 LEU A CA 1
ATOM 649 C C . LEU A 1 90 ? -7.237 -4.416 -14.784 1.00 80.25 90 LEU A C 1
ATOM 651 O O . LEU A 1 90 ? -8.370 -4.718 -14.429 1.00 80.25 90 LEU A O 1
ATOM 655 N N . GLY A 1 91 ? -6.142 -4.638 -14.041 1.00 78.50 91 GLY A N 1
ATOM 656 C CA . GLY A 1 91 ? -6.172 -5.191 -12.685 1.00 78.50 91 GLY A CA 1
ATOM 657 C C . GLY A 1 91 ? -5.942 -4.172 -11.562 1.00 78.50 91 GLY A C 1
ATOM 658 O O . GLY A 1 91 ? -5.242 -3.168 -11.721 1.00 78.50 91 GLY A O 1
ATOM 659 N N . LEU A 1 92 ? -6.487 -4.475 -10.383 1.00 82.69 92 LEU A N 1
ATOM 660 C CA . LEU A 1 92 ? -6.461 -3.613 -9.198 1.00 82.69 92 LEU A CA 1
ATOM 661 C C . LEU A 1 92 ? -5.047 -3.166 -8.811 1.00 82.69 92 LEU A C 1
ATOM 663 O O . LEU A 1 92 ? -4.858 -2.091 -8.237 1.00 82.69 92 LEU A O 1
ATOM 667 N N . VAL A 1 93 ? -4.065 -4.011 -9.111 1.00 85.69 93 VAL A N 1
ATOM 668 C CA . VAL A 1 93 ? -2.633 -3.752 -9.021 1.00 85.69 93 VAL A CA 1
ATOM 669 C C . VAL A 1 93 ? -2.086 -3.676 -10.440 1.00 85.69 93 VAL A C 1
ATOM 671 O O . VAL A 1 93 ? -2.387 -4.520 -11.274 1.00 85.69 93 VAL A O 1
ATOM 674 N N . CYS A 1 94 ? -1.295 -2.646 -10.729 1.00 86.75 94 CYS A N 1
ATOM 675 C CA . CYS A 1 94 ? -0.663 -2.506 -12.031 1.00 86.75 94 CYS A CA 1
ATOM 676 C C . CYS A 1 94 ? 0.445 -3.551 -12.213 1.00 86.75 94 CYS A C 1
ATOM 678 O O . CYS A 1 94 ? 1.414 -3.545 -11.458 1.00 86.75 94 CYS A O 1
ATOM 680 N N . ASP A 1 95 ? 0.362 -4.362 -13.267 1.00 87.81 95 ASP A N 1
ATOM 681 C CA . ASP A 1 95 ? 1.352 -5.406 -13.589 1.00 87.81 95 ASP A CA 1
ATOM 682 C C . ASP A 1 95 ? 2.737 -4.852 -13.967 1.00 87.81 95 ASP A C 1
ATOM 684 O O . ASP A 1 95 ? 3.731 -5.573 -13.964 1.00 87.81 95 ASP A O 1
ATOM 688 N N . SER A 1 96 ? 2.811 -3.557 -14.295 1.00 89.12 96 SER A N 1
ATOM 689 C CA . SER A 1 96 ? 4.047 -2.882 -14.701 1.00 89.12 96 SER A CA 1
ATOM 690 C C . SER A 1 96 ? 4.781 -2.220 -13.531 1.00 89.12 96 SER A C 1
ATOM 692 O O . SER A 1 96 ? 6.000 -2.320 -13.457 1.00 89.12 96 SER A O 1
ATOM 694 N N . CYS A 1 97 ? 4.074 -1.555 -12.609 1.00 90.75 97 CYS A N 1
ATOM 695 C CA . CYS A 1 97 ? 4.711 -0.849 -11.484 1.00 90.75 97 CYS A CA 1
ATOM 696 C C . CYS A 1 97 ? 4.388 -1.430 -10.099 1.00 90.75 97 CYS A C 1
ATOM 698 O O . CYS A 1 97 ? 4.857 -0.898 -9.095 1.00 90.75 97 CYS A O 1
ATOM 700 N N . GLY A 1 98 ? 3.547 -2.464 -10.016 1.00 89.44 98 GLY A N 1
ATOM 701 C CA . GLY A 1 98 ? 3.154 -3.124 -8.767 1.00 89.44 98 GLY A CA 1
ATOM 702 C C . GLY A 1 98 ? 2.281 -2.277 -7.835 1.00 89.44 98 GLY A C 1
ATOM 703 O O . GLY A 1 98 ? 1.946 -2.715 -6.736 1.00 89.44 98 GLY A O 1
ATOM 704 N N . ARG A 1 99 ? 1.895 -1.056 -8.231 1.00 87.12 99 ARG A N 1
ATOM 705 C CA . ARG A 1 99 ? 1.063 -0.179 -7.396 1.00 87.12 99 ARG A CA 1
ATOM 706 C C . ARG A 1 99 ? -0.415 -0.493 -7.562 1.00 87.12 99 ARG A C 1
ATOM 708 O O . ARG A 1 99 ? -0.909 -0.661 -8.677 1.00 87.12 99 ARG A O 1
ATOM 715 N N . ARG A 1 100 ? -1.142 -0.481 -6.445 1.00 86.69 100 ARG A N 1
ATOM 716 C CA . ARG A 1 100 ? -2.606 -0.547 -6.438 1.00 86.69 100 ARG A CA 1
ATOM 717 C C . ARG A 1 100 ? -3.188 0.726 -7.073 1.00 86.69 100 ARG A C 1
ATOM 719 O O . ARG A 1 100 ? -2.789 1.837 -6.716 1.00 86.69 100 ARG A O 1
ATOM 726 N N . LYS A 1 101 ? -4.111 0.574 -8.025 1.00 79.69 101 LYS A N 1
ATOM 727 C CA . LYS A 1 101 ? -4.727 1.684 -8.775 1.00 79.69 101 LYS A CA 1
ATOM 728 C C . LYS A 1 101 ? -5.849 2.377 -8.020 1.00 79.69 101 LYS A C 1
ATOM 730 O O . LYS A 1 101 ? -6.101 3.556 -8.256 1.00 79.69 101 LYS A O 1
ATOM 735 N N . SER A 1 102 ? -6.520 1.669 -7.115 1.00 70.44 102 SER A N 1
ATOM 736 C CA . SER A 1 102 ? -7.593 2.254 -6.321 1.00 70.44 102 SER A CA 1
ATOM 737 C C . SER A 1 102 ? -7.018 3.302 -5.364 1.00 70.44 102 SER A C 1
ATOM 739 O O . SER A 1 102 ? -6.384 2.954 -4.366 1.00 70.44 102 SER A O 1
ATOM 741 N N . ARG A 1 103 ? -7.281 4.586 -5.627 1.00 60.62 103 ARG A N 1
ATOM 742 C CA . ARG A 1 103 ? -7.412 5.552 -4.531 1.00 60.62 103 ARG A CA 1
ATOM 743 C C . ARG A 1 103 ? -8.640 5.104 -3.745 1.00 60.62 103 ARG A C 1
ATOM 745 O O . ARG A 1 103 ? -9.652 4.787 -4.368 1.00 60.62 103 ARG A O 1
ATOM 752 N N . TYR A 1 104 ? -8.536 4.992 -2.422 1.00 51.44 104 TYR A N 1
ATOM 753 C CA . TYR A 1 104 ? -9.701 4.716 -1.583 1.00 51.44 104 TYR A CA 1
ATOM 754 C C . TYR A 1 104 ? -10.819 5.671 -2.017 1.00 51.44 104 TYR A C 1
ATOM 756 O O . TYR A 1 104 ? -10.633 6.888 -1.957 1.00 51.44 104 TYR A O 1
ATOM 764 N N . LEU A 1 105 ? -11.942 5.136 -2.513 1.00 52.03 105 LEU A N 1
ATOM 765 C CA . LEU A 1 105 ? -13.159 5.934 -2.530 1.00 52.03 105 LEU A CA 1
ATOM 766 C C . LEU A 1 105 ? -13.373 6.344 -1.076 1.00 52.03 105 LEU A C 1
ATOM 768 O O . LEU A 1 105 ? -13.231 5.508 -0.176 1.00 52.03 105 LEU A O 1
ATOM 772 N N . ALA A 1 106 ? -13.655 7.627 -0.844 1.00 49.94 106 ALA A N 1
ATOM 773 C CA . ALA A 1 106 ? -14.182 8.029 0.448 1.00 49.94 106 ALA A CA 1
ATOM 774 C C . ALA A 1 106 ? -15.327 7.055 0.778 1.00 49.94 106 ALA A C 1
ATOM 776 O O . ALA A 1 106 ? -16.108 6.745 -0.133 1.00 49.94 106 ALA A O 1
ATOM 777 N N . PRO A 1 107 ? -15.397 6.514 2.009 1.00 49.44 107 PRO A N 1
ATOM 778 C CA . PRO A 1 107 ? -16.516 5.662 2.384 1.00 49.44 107 PRO A CA 1
ATOM 779 C C . PRO A 1 107 ? -17.812 6.377 1.984 1.00 49.44 107 PRO A C 1
ATOM 781 O O . PRO A 1 107 ? -17.840 7.616 2.044 1.00 49.44 107 PRO A O 1
ATOM 784 N N . PRO A 1 108 ? -18.853 5.646 1.528 1.00 52.84 108 PRO A N 1
ATOM 785 C CA . PRO A 1 108 ? -20.133 6.276 1.237 1.00 52.84 108 PRO A CA 1
ATOM 786 C C . PRO A 1 108 ? -20.466 7.160 2.428 1.00 52.84 108 PRO A C 1
ATOM 788 O O . PRO A 1 108 ? -20.286 6.729 3.571 1.00 52.84 108 PRO A O 1
ATOM 791 N N . VAL A 1 109 ? -20.829 8.416 2.157 1.00 57.97 109 VAL A N 1
ATOM 792 C CA . VAL A 1 109 ? -21.184 9.363 3.207 1.00 57.97 109 VAL A CA 1
ATOM 793 C C . VAL A 1 109 ? -22.371 8.742 3.919 1.00 57.97 109 VAL A C 1
ATOM 795 O O . VAL A 1 109 ? -23.505 8.843 3.463 1.00 57.97 109 VAL A O 1
ATOM 798 N N . VAL A 1 110 ? -22.102 8.032 5.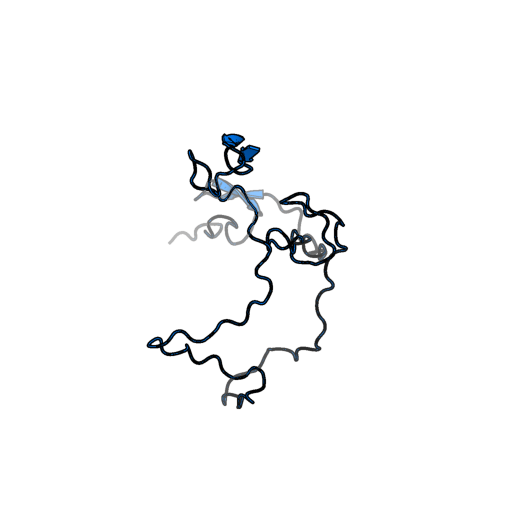012 1.00 58.31 110 VAL A N 1
ATOM 799 C CA . VAL A 1 110 ? -23.122 7.728 5.991 1.00 58.31 110 VAL A CA 1
ATOM 800 C C . VAL A 1 110 ? -23.601 9.110 6.380 1.00 58.31 110 VAL A C 1
ATOM 802 O O . VAL A 1 110 ? -22.783 9.945 6.779 1.00 58.31 110 VAL A O 1
ATOM 805 N N . GLU A 1 111 ? -24.883 9.394 6.166 1.00 55.94 111 GLU A N 1
ATOM 806 C CA . GLU A 1 111 ? -25.510 10.577 6.731 1.00 55.94 111 GLU A CA 1
ATOM 807 C C . GLU A 1 111 ? -25.406 10.432 8.249 1.00 55.94 111 GLU A C 1
ATOM 809 O O . GLU A 1 111 ? -26.314 9.965 8.935 1.00 55.94 111 GLU A O 1
ATOM 814 N N . VAL A 1 112 ? -24.244 10.797 8.791 1.00 53.94 112 VAL A N 1
ATOM 815 C CA . VAL A 1 112 ? -24.090 11.104 10.193 1.00 53.94 112 VAL A CA 1
ATOM 816 C C . VAL A 1 112 ? -24.996 12.298 10.347 1.00 53.94 112 VAL A C 1
ATOM 818 O O . VAL A 1 112 ? -24.680 13.398 9.888 1.00 53.94 112 VAL A O 1
ATOM 821 N N . ARG A 1 113 ? -26.185 12.023 10.883 1.00 52.34 113 ARG A N 1
ATOM 822 C CA . ARG A 1 113 ? -27.180 12.998 11.294 1.00 52.34 113 ARG A CA 1
ATOM 823 C C . ARG A 1 113 ? -26.395 14.140 11.926 1.00 52.34 113 ARG A C 1
ATOM 825 O O . ARG A 1 113 ? -25.829 13.955 13.000 1.00 52.34 113 ARG A O 1
ATOM 832 N N . ARG A 1 114 ? -26.244 15.258 11.205 1.00 51.50 114 ARG A N 1
ATOM 833 C CA . ARG A 1 114 ? -25.499 16.418 11.694 1.00 51.50 114 ARG A CA 1
ATOM 834 C C . ARG A 1 114 ? -26.239 16.883 12.934 1.00 51.50 114 ARG A C 1
ATOM 836 O O . ARG A 1 114 ? -27.271 17.543 12.830 1.00 51.50 114 ARG A O 1
ATOM 843 N N . VAL A 1 115 ? -25.763 16.464 14.099 1.00 48.16 115 VAL A N 1
ATOM 844 C CA . VAL A 1 115 ? -26.264 16.985 15.354 1.00 48.16 115 VAL A CA 1
ATOM 845 C C . VAL A 1 115 ? -25.684 18.383 15.483 1.00 48.16 115 VAL A C 1
ATOM 847 O O . VAL A 1 115 ? -24.481 18.568 15.607 1.00 48.16 115 VAL A O 1
ATOM 850 N N . ALA A 1 116 ? -26.622 19.322 15.415 1.00 50.97 116 ALA A N 1
ATOM 851 C CA . ALA A 1 116 ? -26.575 20.698 15.864 1.00 50.97 116 ALA A CA 1
ATOM 852 C C . ALA A 1 116 ? -25.606 21.650 15.146 1.00 50.97 116 ALA A C 1
ATOM 854 O O . ALA A 1 116 ? -24.390 21.630 15.297 1.00 50.97 116 ALA A O 1
ATOM 855 N N . THR A 1 117 ? -26.226 22.628 14.488 1.00 51.44 117 THR A N 1
ATOM 856 C CA . THR A 1 117 ? -25.801 24.031 14.411 1.00 51.44 117 THR A CA 1
ATOM 857 C C . THR A 1 117 ? -25.590 24.613 15.822 1.00 51.44 117 THR A C 1
ATOM 859 O O . THR A 1 117 ? -26.352 25.465 16.275 1.00 51.44 117 THR A O 1
ATOM 862 N N . GLY A 1 118 ? -24.630 24.071 16.567 1.00 60.78 118 GLY A N 1
ATOM 863 C CA . GLY A 1 118 ? -24.288 24.503 17.915 1.00 60.78 118 GLY A CA 1
ATOM 864 C C . GLY A 1 118 ? -23.441 25.770 17.887 1.00 60.78 118 GLY A C 1
ATOM 865 O O . GLY A 1 118 ? -22.607 25.964 17.005 1.00 60.78 118 GLY A O 1
ATOM 866 N N . GLU A 1 119 ? -23.664 26.637 18.867 1.00 76.69 119 GLU A N 1
ATOM 867 C CA . GLU A 1 119 ? -22.845 27.814 19.139 1.00 76.69 119 GLU A CA 1
ATOM 868 C C . GLU A 1 119 ? -21.378 27.387 19.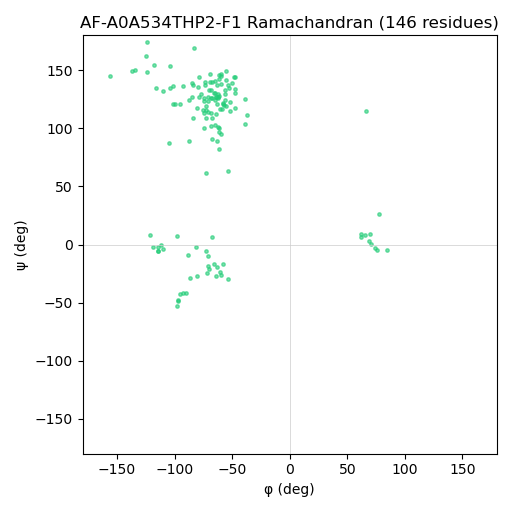363 1.00 76.69 119 GLU A C 1
ATOM 870 O O . GLU A 1 119 ? -21.096 26.506 20.180 1.00 76.69 119 GLU A O 1
ATOM 875 N N . THR A 1 120 ? -20.435 27.955 18.603 1.00 84.75 120 THR A N 1
ATOM 876 C CA . THR A 1 120 ? -18.999 27.667 18.765 1.00 84.75 120 THR A CA 1
ATOM 877 C C . THR A 1 120 ? -18.398 28.525 19.870 1.00 84.75 120 THR A C 1
ATOM 879 O O . THR A 1 120 ? -18.641 29.731 19.908 1.00 84.75 120 THR A O 1
ATOM 882 N N . VAL A 1 121 ? -17.553 27.935 20.712 1.00 87.56 121 VAL A N 1
ATOM 883 C CA . VAL A 1 121 ? -16.817 28.616 21.787 1.00 87.56 121 VAL A CA 1
ATOM 884 C C . VAL A 1 121 ? -15.308 28.510 21.561 1.00 87.56 121 VAL A C 1
ATOM 886 O O . VAL A 1 121 ? -14.823 27.588 20.904 1.00 87.56 121 VAL A O 1
ATOM 889 N N . THR A 1 122 ? -14.547 29.460 22.104 1.00 89.69 122 THR A N 1
ATOM 890 C CA . THR A 1 122 ? -13.078 29.426 22.059 1.00 89.69 122 THR A CA 1
ATOM 891 C C . THR A 1 122 ? -12.546 28.643 23.257 1.00 89.69 122 THR A C 1
ATOM 893 O O . THR A 1 122 ? -12.846 28.984 24.401 1.00 89.69 122 THR A O 1
ATOM 896 N N . CYS A 1 123 ? -11.740 27.608 23.011 1.00 88.88 12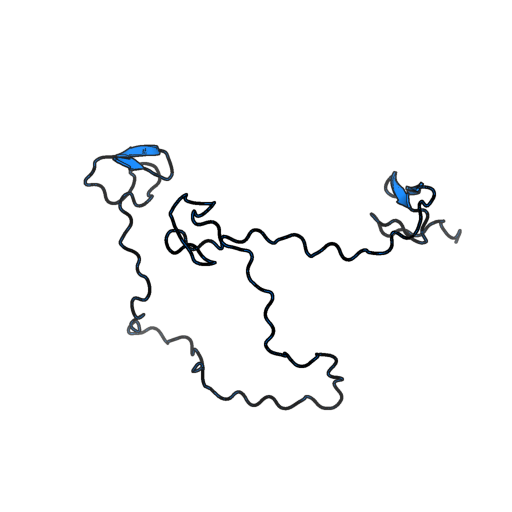3 CYS A N 1
ATOM 897 C CA . CYS A 1 123 ? -11.074 26.857 24.073 1.00 88.88 123 CYS A CA 1
ATOM 898 C C . CYS A 1 123 ? -10.079 27.748 24.840 1.00 88.88 123 CYS A C 1
ATOM 900 O O . CYS A 1 123 ? -9.193 28.318 24.206 1.00 88.88 123 CYS A O 1
ATOM 902 N N . PRO A 1 124 ? -10.145 27.846 26.182 1.00 85.31 124 PRO A N 1
ATOM 903 C CA . PRO A 1 124 ? -9.198 28.659 26.949 1.00 85.31 124 PRO A CA 1
ATOM 904 C C . PRO A 1 124 ? -7.778 28.073 26.984 1.00 85.31 124 PRO A C 1
ATOM 906 O O . PRO A 1 124 ? -6.830 28.804 27.242 1.00 85.31 124 PRO A O 1
ATOM 909 N N . SER A 1 125 ? -7.615 26.769 26.731 1.00 88.75 125 SER A N 1
ATOM 910 C CA . SER A 1 125 ? -6.308 26.100 26.794 1.00 88.75 125 SER A CA 1
ATOM 911 C C . SER A 1 125 ? -5.550 26.117 25.469 1.00 88.75 125 SER A C 1
ATOM 913 O O . SER A 1 125 ? -4.341 26.317 25.472 1.00 88.75 125 SER A O 1
ATOM 915 N N . CYS A 1 126 ? -6.233 25.895 24.341 1.00 91.81 126 CYS A N 1
ATOM 916 C CA . CYS A 1 126 ? -5.587 25.821 23.022 1.00 91.81 126 CYS A CA 1
ATOM 917 C C . CYS A 1 126 ? -6.066 26.882 22.021 1.00 91.81 126 CYS A C 1
ATOM 919 O O . CYS A 1 126 ? -5.570 26.913 20.900 1.00 91.81 126 CYS A O 1
ATOM 921 N N . PHE A 1 127 ? -7.025 27.735 22.393 1.00 90.00 127 PHE A N 1
ATOM 922 C CA . PHE A 1 127 ? -7.600 28.793 21.547 1.00 90.00 127 PHE A CA 1
ATOM 923 C C . PHE A 1 127 ? -8.315 28.321 20.270 1.00 90.00 127 PHE A C 1
ATOM 925 O O . PHE A 1 127 ? -8.735 29.148 19.459 1.00 90.00 127 PHE A O 1
ATOM 932 N N . ALA A 1 128 ? -8.529 27.014 20.104 1.00 90.00 128 ALA A N 1
ATOM 933 C CA . ALA A 1 128 ? -9.335 26.478 19.014 1.00 90.00 128 ALA A CA 1
ATOM 934 C C . ALA A 1 128 ? -10.805 26.915 19.140 1.00 90.00 128 ALA A C 1
ATOM 936 O O . ALA A 1 128 ? -11.367 26.941 20.240 1.00 90.00 128 ALA A O 1
ATOM 937 N N . ARG A 1 129 ? -11.439 27.238 18.005 1.00 89.44 129 ARG A N 1
ATOM 938 C CA . ARG A 1 129 ? -12.895 27.424 17.916 1.00 89.44 129 ARG A CA 1
ATOM 939 C C . ARG A 1 129 ? -13.542 26.060 17.735 1.00 89.44 129 ARG A C 1
ATOM 941 O O . ARG A 1 129 ? -13.429 25.469 16.667 1.00 89.44 129 ARG A O 1
ATOM 948 N N . VAL A 1 130 ? -14.221 25.587 18.768 1.00 88.75 130 VAL A N 1
ATOM 949 C CA . VAL A 1 130 ? -14.832 24.254 18.811 1.00 88.75 130 VAL A CA 1
ATOM 950 C C . VAL A 1 130 ? -16.320 24.365 19.131 1.00 88.75 130 VAL A C 1
ATOM 952 O O . VAL A 1 130 ? -16.785 25.405 19.603 1.00 88.75 130 VAL A O 1
ATOM 955 N N . ALA A 1 131 ? -17.091 23.313 18.856 1.00 86.50 131 ALA A N 1
ATOM 956 C CA . ALA A 1 131 ? -18.477 23.248 19.311 1.00 86.50 131 ALA A CA 1
ATOM 957 C C . ALA A 1 131 ? -18.526 23.327 20.847 1.00 86.50 131 ALA A C 1
ATOM 959 O O . ALA A 1 131 ? -17.621 22.838 21.528 1.00 86.50 131 ALA A O 1
ATOM 960 N N . LYS A 1 132 ? -19.563 23.968 21.397 1.00 79.19 132 LYS A N 1
ATOM 961 C CA . LYS A 1 132 ? -19.797 24.008 22.844 1.00 79.19 132 LYS A CA 1
ATOM 962 C C . LYS A 1 132 ? -20.161 22.610 23.346 1.00 79.19 132 LYS A C 1
ATOM 964 O O . LYS A 1 132 ? -21.329 22.238 23.367 1.00 79.19 132 LYS A O 1
ATOM 969 N N . ASP A 1 133 ? -19.139 21.864 23.736 1.00 77.50 133 ASP A N 1
ATOM 970 C CA . ASP A 1 133 ? -19.235 20.496 24.235 1.00 77.50 133 ASP A CA 1
ATOM 971 C C . ASP A 1 133 ? -18.598 20.364 25.624 1.00 77.50 133 ASP A C 1
ATOM 973 O O . ASP A 1 133 ? -17.988 21.304 26.134 1.00 77.50 133 ASP A O 1
ATOM 977 N N . VAL A 1 134 ? -18.716 19.188 26.249 1.00 82.19 134 VAL A N 1
ATOM 978 C CA . VAL A 1 134 ? -18.107 18.919 27.570 1.00 82.19 134 VAL A CA 1
ATOM 979 C C . VAL A 1 134 ? -16.579 18.988 27.515 1.00 82.19 134 VAL A C 1
ATOM 981 O O . VAL A 1 134 ? -15.953 19.301 28.523 1.00 82.19 134 VAL A O 1
ATOM 984 N N . ARG A 1 135 ? -15.962 18.713 26.356 1.00 86.50 135 ARG A N 1
ATOM 985 C CA . ARG A 1 135 ? -14.510 18.763 26.125 1.00 86.50 135 ARG A CA 1
ATOM 986 C C . ARG A 1 135 ? -14.189 19.414 24.791 1.00 86.50 135 ARG A C 1
ATOM 988 O O . ARG A 1 135 ? -14.939 19.284 23.831 1.00 86.50 135 ARG A O 1
ATOM 995 N N . CYS A 1 136 ? -13.038 20.073 24.720 1.00 88.81 136 CYS A N 1
ATOM 996 C CA . CYS A 1 136 ? -12.492 20.539 23.455 1.00 88.81 136 CYS A CA 1
ATOM 997 C C . CYS A 1 136 ? -12.205 19.344 22.537 1.00 88.81 136 CYS A C 1
ATOM 999 O O . CYS A 1 136 ? -11.481 18.432 22.933 1.00 88.81 136 CYS A O 1
ATOM 1001 N N . SER A 1 137 ? -12.733 19.371 21.312 1.00 87.69 137 SER A N 1
ATOM 1002 C CA . SER A 1 137 ? -12.465 18.349 20.290 1.00 87.69 137 SER A CA 1
ATOM 1003 C C . SER A 1 137 ? -10.986 18.239 19.926 1.00 87.69 137 SER A C 1
ATOM 1005 O O . SER A 1 137 ? -10.536 17.175 19.517 1.00 87.69 137 SER A O 1
ATOM 1007 N N . ASP A 1 138 ? -10.239 19.330 20.099 1.00 88.19 138 ASP A N 1
ATOM 1008 C CA . ASP A 1 138 ? -8.866 19.431 19.611 1.00 88.19 138 ASP A CA 1
ATOM 1009 C C . ASP A 1 138 ? -7.851 19.082 20.705 1.00 88.19 138 ASP A C 1
ATOM 1011 O O . ASP A 1 138 ? -6.885 18.371 20.444 1.00 88.19 138 ASP A O 1
ATOM 1015 N N . CYS A 1 139 ? -8.055 19.558 21.941 1.00 90.31 139 CYS A N 1
ATOM 1016 C CA . CYS A 1 139 ? -7.113 19.334 23.048 1.00 90.31 139 CYS A CA 1
ATOM 1017 C C . CYS A 1 139 ? -7.665 18.473 24.196 1.00 90.31 139 CYS A C 1
ATOM 1019 O O . CYS A 1 139 ? -6.935 18.161 25.132 1.00 90.31 139 CYS A O 1
ATOM 1021 N N . GLY A 1 140 ? -8.949 18.102 24.167 1.00 87.62 140 GLY A N 1
ATOM 1022 C CA . GLY A 1 140 ? -9.577 17.224 25.160 1.00 87.62 140 GLY A CA 1
ATOM 1023 C C . GLY A 1 140 ? -9.856 17.853 26.531 1.00 87.62 140 GLY A C 1
ATOM 1024 O O . GLY A 1 140 ? -10.441 17.185 27.392 1.00 87.62 140 GLY A O 1
ATOM 1025 N N . VAL A 1 141 ? -9.470 19.115 26.760 1.00 88.00 141 VAL A N 1
ATOM 1026 C CA . VAL A 1 141 ? -9.701 19.822 28.033 1.00 88.00 141 VAL A CA 1
ATOM 1027 C C . VAL A 1 141 ? -11.201 20.076 28.225 1.00 88.00 141 VAL A C 1
ATOM 1029 O O . VAL A 1 141 ? -11.856 20.522 27.278 1.00 88.00 141 VAL A O 1
ATOM 1032 N N . PRO A 1 142 ? -11.769 19.785 29.410 1.00 83.75 142 PRO A N 1
ATOM 1033 C CA . PRO A 1 142 ? -13.183 20.008 29.666 1.00 83.75 142 PRO A CA 1
ATOM 1034 C C . PRO A 1 142 ? -13.559 21.497 29.733 1.00 83.75 142 PRO A C 1
ATOM 1036 O O . PRO A 1 142 ? -12.783 22.323 30.212 1.00 83.75 142 PRO A O 1
ATOM 1039 N N . PHE A 1 143 ? -14.769 21.832 29.285 1.00 79.31 143 PHE A N 1
ATOM 1040 C CA . PHE A 1 143 ? -15.392 23.145 29.469 1.00 79.31 143 PHE A CA 1
ATOM 1041 C C . PHE A 1 143 ? -16.427 23.081 30.608 1.00 79.31 143 PHE A C 1
ATOM 1043 O O . PHE A 1 143 ? -17.261 22.176 30.577 1.00 79.31 143 PHE A O 1
ATOM 1050 N N . PRO A 1 144 ? -16.516 24.054 31.537 1.00 69.75 144 PRO A N 1
ATOM 1051 C CA . PRO A 1 144 ? -15.479 24.920 32.100 1.00 69.75 144 PRO A CA 1
ATOM 1052 C C . PRO A 1 144 ? -14.705 24.234 33.249 1.00 69.75 144 PRO A C 1
ATOM 1054 O O . PRO A 1 144 ? -15.095 23.179 33.747 1.00 69.75 144 PRO A O 1
ATOM 1057 N N . LEU A 1 145 ? -13.596 24.863 33.658 1.00 61.88 145 LEU A N 1
ATOM 1058 C CA . LEU A 1 145 ? -12.735 24.451 34.771 1.00 61.88 145 LEU A CA 1
ATOM 1059 C C . LEU A 1 145 ? -13.557 24.405 36.069 1.00 61.88 145 LEU A C 1
ATOM 1061 O O . LEU A 1 145 ? -14.061 25.437 36.505 1.00 61.88 145 LEU A O 1
ATOM 1065 N N . GLN A 1 146 ? -13.704 23.228 36.681 1.00 57.12 146 GLN A N 1
ATOM 1066 C CA . GLN A 1 146 ? -14.125 23.158 38.080 1.00 57.12 146 GLN A CA 1
ATOM 1067 C C . GLN A 1 146 ? -13.055 23.887 38.898 1.00 57.12 146 GLN A C 1
ATOM 1069 O O . GLN A 1 146 ? -11.892 23.483 38.870 1.00 57.12 146 GLN A O 1
ATOM 1074 N N . GLU A 1 147 ? -13.425 24.990 39.552 1.00 55.84 147 GLU A N 1
ATOM 1075 C CA . GLU A 1 147 ? -12.579 25.584 40.586 1.00 55.84 147 GLU A CA 1
ATOM 1076 C C . GLU A 1 147 ? -12.360 24.510 41.659 1.00 55.84 147 GLU A C 1
ATOM 1078 O O . GLU A 1 147 ? -13.325 23.931 42.166 1.00 55.84 147 GLU A O 1
ATOM 1083 N N . LEU A 1 148 ? -11.092 24.174 41.895 1.00 47.38 148 LEU A N 1
ATOM 1084 C CA . LEU A 1 148 ? -10.651 23.268 42.955 1.00 47.38 148 LEU A CA 1
ATOM 1085 C C . LEU A 1 148 ? -10.674 23.992 44.301 1.00 47.38 148 LEU A C 1
ATOM 1087 O O . LEU A 1 148 ? -10.203 25.153 44.333 1.00 47.38 148 LEU A O 1
#

Mean predicted aligned error: 20.71 Å

Foldseek 3Di:
DAAPPPRDDDPPPDQADPPPRHGRDDPPDPPDDPPDDDPPDDPPDDDDPPPDDDDDDDPPDDDPDDDPPVDDDDDDQDDLAAPPPRDGDRDQARSRPRDGRDDPDDPPPPCPVPPDPADWDQDPPPRDTAGPDQAGPVPRHGPDDDDD

pLDDT: mean 76.63, std 13.79, range [44.09, 96.12]

Secondary structure (DSSP, 8-state):
-B-TTT--B--TT-SB-TTT--BSS-----SS---PPPTTPPPP----TT-----PPPTT------------PPPPPPPSB-TTT--B--SSB-TTT--B--PPPPPP---------PPEEE-TTT--EEES-SB-TTT-PBSSPPP-

Sequence (148 aa):
MHCPICETENPDDLPECATCGGMLHAAASRAGQPVTPIEGLEPTALAPADLAVQTEPIPDMEHTRLDDFGERTPAPPETATCPWCGTASLGLVCDSCGRRKSRYLAPPVVEVRRVATGETVTCPSCFARVAKDVRCSDCGVPFPLQEL

Radius of gyration: 27.84 Å; Cα contacts (8 Å, |Δi|>4): 126; chains: 1; bounding box: 53×56×68 Å